Protein AF-M0P0A4-F1 (afdb_monomer_lite)

Sequence (102 aa):
MDGLKFDASDEDGWPWDVKGSMVNGVRPTFKFWEDQHEALADADGGYALVWYRAEGREITVVSLRTVRARALEIDNWTKPGETHHRSHSREAQIPSRLLQLG

pLDDT: mean 92.2, std 10.15, range [39.34, 98.19]

Secondary structure (DSSP, 8-state):
------SEE-TT--EEEEEEEETTSSS-EEEEEHHHHHHHHHTT-EEEEEEEEEETTEEEEEEEEEEEGGG------BPPPTTSTTTTS-EEEEEHHHHH--

InterPro domains:
  IPR058715 PD-(D/E)XK nuclease related [PF25941] (5-92)

Foldseek 3Di:
DDDQDAPDADPVRQGEHEWEFAPPDPFTWTKDWAVNLVVSLVRQHWYWYWYWHDDDPDIGTPDIDIDGSVRDDFDAWDQDPCPDPVNVITMDIGRVVVVVPD

Radius of gyration: 14.18 Å; chains: 1; bounding box: 37×38×34 Å

Structure (mmCIF, N/CA/C/O backbone):
data_AF-M0P0A4-F1
#
_entry.id   AF-M0P0A4-F1
#
loop_
_atom_site.group_PDB
_atom_site.id
_atom_site.type_symbol
_atom_site.label_atom_id
_atom_site.label_alt_id
_atom_site.label_comp_id
_atom_site.label_asym_id
_atom_site.label_entity_id
_atom_site.label_seq_id
_atom_site.pdbx_PDB_ins_code
_atom_site.Cartn_x
_atom_site.Cartn_y
_atom_site.Cartn_z
_atom_site.occupancy
_atom_site.B_iso_or_equiv
_atom_site.auth_seq_id
_atom_site.auth_comp_id
_atom_site.auth_asym_id
_atom_site.auth_atom_id
_atom_site.pdbx_PDB_model_num
ATOM 1 N N . MET A 1 1 ? 24.488 -2.049 -2.292 1.00 39.34 1 MET A N 1
ATOM 2 C CA . MET A 1 1 ? 23.099 -2.052 -2.786 1.00 39.34 1 MET A CA 1
ATOM 3 C C . MET A 1 1 ? 22.261 -2.277 -1.544 1.00 39.34 1 MET A C 1
ATOM 5 O O . MET A 1 1 ? 21.921 -3.407 -1.235 1.00 39.34 1 MET A O 1
ATOM 9 N N . ASP A 1 2 ? 22.099 -1.226 -0.743 1.00 48.09 2 ASP A N 1
ATOM 10 C CA . ASP A 1 2 ? 21.421 -1.328 0.548 1.00 48.09 2 ASP A CA 1
ATOM 11 C C . ASP A 1 2 ? 19.975 -0.863 0.376 1.00 48.09 2 ASP A C 1
ATOM 13 O O . ASP A 1 2 ? 19.734 0.297 0.056 1.00 48.09 2 ASP A O 1
ATOM 17 N N . GLY A 1 3 ? 19.019 -1.751 0.656 1.00 61.03 3 GLY A N 1
ATOM 18 C CA . GLY A 1 3 ? 18.002 -1.371 1.636 1.00 61.03 3 GLY A CA 1
ATOM 19 C C . GLY A 1 3 ? 16.531 -1.312 1.228 1.00 61.03 3 GLY A C 1
ATOM 20 O O . GLY A 1 3 ? 15.735 -0.951 2.093 1.00 61.03 3 GLY A O 1
ATOM 21 N N . LEU A 1 4 ? 16.116 -1.676 0.008 1.00 68.38 4 LEU A N 1
ATOM 22 C CA . LEU A 1 4 ? 14.686 -1.934 -0.223 1.00 68.38 4 LEU A CA 1
ATOM 23 C C . LEU A 1 4 ? 14.342 -3.304 0.368 1.00 68.38 4 LEU A C 1
ATOM 25 O O . LEU A 1 4 ? 14.887 -4.331 -0.035 1.00 68.38 4 LEU A O 1
ATOM 29 N N . LYS A 1 5 ? 13.491 -3.294 1.395 1.00 85.19 5 LYS A N 1
ATOM 30 C CA . LYS A 1 5 ? 12.997 -4.485 2.084 1.00 85.19 5 LYS A CA 1
ATOM 31 C C . LYS A 1 5 ? 11.506 -4.604 1.803 1.00 85.19 5 LYS A C 1
ATOM 33 O O . LYS A 1 5 ? 10.777 -3.635 2.000 1.00 85.19 5 LYS A O 1
ATOM 38 N N . PHE A 1 6 ? 11.091 -5.785 1.366 1.00 92.56 6 PHE A N 1
ATOM 39 C CA . PHE A 1 6 ? 9.685 -6.153 1.244 1.00 92.56 6 PHE A CA 1
ATOM 40 C C . PHE A 1 6 ? 9.182 -6.735 2.568 1.00 92.56 6 PHE A C 1
ATOM 42 O O . PHE A 1 6 ? 9.962 -7.301 3.344 1.00 92.56 6 PHE A O 1
ATOM 49 N N . ASP A 1 7 ? 7.890 -6.589 2.837 1.00 96.19 7 ASP A N 1
ATOM 50 C CA . ASP A 1 7 ? 7.299 -7.025 4.106 1.00 96.19 7 ASP A CA 1
ATOM 51 C C . ASP A 1 7 ? 7.091 -8.545 4.169 1.00 96.19 7 ASP A C 1
ATOM 53 O O . ASP A 1 7 ? 7.171 -9.135 5.249 1.00 96.19 7 ASP A O 1
ATOM 57 N N . ALA A 1 8 ? 6.832 -9.180 3.023 1.00 96.06 8 ALA A N 1
ATOM 58 C CA . ALA A 1 8 ? 6.545 -10.604 2.909 1.00 96.06 8 ALA A CA 1
ATOM 59 C C . ALA A 1 8 ? 6.955 -11.178 1.542 1.00 96.06 8 ALA A C 1
ATOM 61 O O . ALA A 1 8 ? 7.273 -10.449 0.601 1.00 96.06 8 ALA A O 1
ATOM 62 N N . SER A 1 9 ? 6.901 -12.504 1.437 1.00 95.88 9 SER A N 1
ATOM 63 C CA . SER A 1 9 ? 6.955 -13.257 0.184 1.00 95.88 9 SER A CA 1
ATOM 64 C C . SER A 1 9 ? 5.843 -14.308 0.171 1.00 95.88 9 SER A C 1
ATOM 66 O O . SER A 1 9 ? 5.484 -14.817 1.236 1.00 95.88 9 SER A O 1
ATOM 68 N N . ASP A 1 10 ? 5.301 -14.633 -1.002 1.00 93.75 10 ASP A N 1
ATOM 69 C CA . ASP A 1 10 ? 4.361 -15.755 -1.155 1.00 93.75 10 ASP A CA 1
ATOM 70 C C . ASP A 1 10 ? 5.083 -17.108 -1.330 1.00 93.75 10 ASP A C 1
ATOM 72 O O . ASP A 1 10 ? 6.307 -17.195 -1.203 1.00 93.75 10 ASP A O 1
ATOM 76 N N . GLU A 1 11 ? 4.317 -18.179 -1.561 1.00 95.56 11 GLU A N 1
ATOM 77 C CA . GLU A 1 11 ? 4.836 -19.548 -1.728 1.00 95.56 11 GLU A CA 1
ATOM 78 C C . GLU A 1 11 ? 5.758 -19.692 -2.949 1.00 95.56 11 GLU A C 1
ATOM 80 O O . GLU A 1 11 ? 6.676 -20.512 -2.926 1.00 95.56 11 GLU A O 1
ATOM 85 N N . ASP A 1 12 ? 5.563 -18.852 -3.970 1.00 94.12 12 ASP A N 1
ATOM 86 C CA . ASP A 1 12 ? 6.396 -18.793 -5.174 1.00 94.12 12 ASP A CA 1
ATOM 87 C C . ASP A 1 12 ? 7.623 -17.877 -4.988 1.00 94.12 12 ASP A C 1
ATOM 89 O O . ASP A 1 12 ? 8.457 -17.739 -5.887 1.00 94.12 12 ASP A O 1
ATOM 93 N N . GLY A 1 13 ? 7.758 -17.253 -3.813 1.00 94.88 13 GLY A N 1
ATOM 94 C CA . GLY A 1 13 ? 8.850 -16.354 -3.457 1.00 94.88 13 GLY A CA 1
ATOM 95 C C . GLY A 1 13 ? 8.688 -14.927 -3.982 1.00 94.88 13 GLY A C 1
ATOM 96 O O . GLY A 1 13 ? 9.641 -14.150 -3.901 1.00 94.88 13 GLY A O 1
ATOM 97 N N . TRP A 1 14 ? 7.520 -14.554 -4.514 1.00 95.50 14 TRP A N 1
ATOM 98 C CA . TRP A 1 14 ? 7.322 -13.220 -5.079 1.00 95.50 14 TRP A CA 1
ATOM 99 C C . TRP A 1 14 ? 7.123 -12.213 -3.942 1.00 95.50 14 TRP A C 1
ATOM 101 O O . TRP A 1 14 ? 6.450 -12.530 -2.955 1.00 95.50 14 TRP A O 1
ATOM 111 N N . PRO A 1 15 ? 7.707 -11.006 -4.034 1.00 97.75 15 PRO A N 1
ATOM 112 C CA . PRO A 1 15 ? 7.707 -10.062 -2.927 1.00 97.75 15 PRO A CA 1
ATOM 113 C C . PRO A 1 15 ? 6.376 -9.323 -2.768 1.00 97.75 15 PRO A C 1
ATOM 115 O O . PRO A 1 15 ? 5.723 -8.945 -3.743 1.00 97.75 15 PRO A O 1
ATOM 118 N N . TRP A 1 16 ? 6.007 -9.049 -1.517 1.00 97.94 16 TRP A N 1
ATOM 119 C CA . TRP A 1 16 ? 4.799 -8.314 -1.160 1.00 97.94 16 TRP A CA 1
ATOM 120 C C . TRP A 1 16 ? 5.072 -7.253 -0.097 1.00 97.94 16 TRP A C 1
ATOM 122 O O . TRP A 1 16 ? 5.703 -7.528 0.923 1.00 97.94 16 TRP A O 1
ATOM 132 N N . ASP A 1 17 ? 4.508 -6.065 -0.295 1.00 97.88 17 ASP A N 1
ATOM 133 C CA . ASP A 1 17 ? 4.403 -5.041 0.747 1.00 97.88 17 ASP A CA 1
ATOM 134 C C . ASP A 1 17 ? 3.008 -5.056 1.374 1.00 97.88 17 ASP A C 1
ATOM 136 O O . ASP A 1 17 ? 1.988 -5.066 0.676 1.00 97.88 17 ASP A O 1
ATOM 140 N N . VAL A 1 18 ? 2.940 -4.974 2.700 1.00 97.62 18 VAL A N 1
ATOM 141 C CA . VAL A 1 18 ? 1.679 -4.900 3.437 1.00 97.62 18 VAL A CA 1
ATOM 142 C C . VAL A 1 18 ? 1.369 -3.438 3.732 1.00 97.62 18 VAL A C 1
ATOM 144 O O . VAL A 1 18 ? 2.129 -2.731 4.391 1.00 97.62 18 VAL A O 1
ATOM 147 N N . LYS A 1 19 ? 0.211 -2.956 3.278 1.00 97.50 19 LYS A N 1
ATOM 148 C CA . LYS A 1 19 ? -0.232 -1.582 3.542 1.00 97.50 19 LYS A CA 1
ATOM 149 C C . LYS A 1 19 ? -1.560 -1.583 4.267 1.00 97.50 19 LYS A C 1
ATOM 151 O O . LYS A 1 19 ? -2.514 -2.207 3.823 1.00 97.50 19 LYS A O 1
ATOM 156 N N . GLY A 1 20 ? -1.627 -0.843 5.369 1.00 97.12 20 GLY A N 1
ATOM 157 C CA . GLY A 1 20 ? -2.836 -0.681 6.168 1.00 97.12 20 GLY A CA 1
ATOM 158 C C . GLY A 1 20 ? -3.487 0.686 5.972 1.00 97.12 20 GLY A C 1
ATOM 159 O O . GLY A 1 20 ? -2.793 1.699 5.940 1.00 97.12 20 GLY A O 1
ATOM 160 N N . SER A 1 21 ? -4.818 0.727 5.923 1.00 97.75 21 SER A N 1
ATOM 161 C CA . SER A 1 21 ? -5.609 1.956 5.986 1.00 97.75 21 SER A CA 1
ATOM 162 C C . SER A 1 21 ? -6.692 1.854 7.058 1.00 97.75 21 SER A C 1
ATOM 164 O O . SER A 1 21 ? -7.520 0.940 7.045 1.00 97.75 21 SER A O 1
ATOM 166 N N . MET A 1 22 ? -6.685 2.808 7.992 1.00 97.31 22 MET A N 1
ATOM 167 C CA . MET A 1 22 ? -7.657 2.880 9.082 1.00 97.31 22 MET A CA 1
ATOM 168 C C . MET A 1 22 ? -8.966 3.503 8.582 1.00 97.31 22 MET A C 1
ATOM 170 O O . MET A 1 22 ? -9.019 4.705 8.325 1.00 97.31 22 MET A O 1
ATOM 174 N N . VAL A 1 23 ? -10.033 2.711 8.458 1.00 97.00 23 VAL A N 1
ATOM 175 C CA . VAL A 1 23 ? -11.300 3.151 7.838 1.00 97.00 23 VAL A CA 1
ATOM 176 C C . VAL A 1 23 ? -12.107 4.115 8.701 1.00 97.00 23 VAL A C 1
ATOM 178 O O . VAL A 1 23 ? -12.872 4.909 8.166 1.00 97.00 23 VAL A O 1
ATOM 181 N N . ASN A 1 24 ? -11.929 4.069 10.023 1.00 96.00 24 ASN A N 1
ATOM 182 C CA . ASN A 1 24 ? -12.540 5.006 10.967 1.00 96.00 24 ASN A CA 1
ATOM 183 C C . ASN A 1 24 ? -11.635 6.215 11.290 1.00 96.00 24 ASN A C 1
ATOM 185 O O . ASN A 1 24 ? -11.929 6.963 12.219 1.00 96.00 24 ASN A O 1
ATOM 189 N N . GLY A 1 25 ? -10.542 6.412 10.540 1.00 92.69 25 GLY A N 1
ATOM 190 C CA . GLY A 1 25 ? -9.669 7.583 10.650 1.00 92.69 25 GLY A CA 1
ATOM 191 C C . GLY A 1 25 ? -10.179 8.800 9.866 1.00 92.69 25 GLY A C 1
ATOM 192 O O . GLY A 1 25 ? -11.033 8.688 8.992 1.00 92.69 25 GLY A O 1
ATOM 193 N N . VAL A 1 26 ? -9.606 9.980 10.139 1.00 92.75 26 VAL A N 1
ATOM 194 C CA . VAL A 1 26 ? -10.017 11.269 9.530 1.00 92.75 26 VAL A CA 1
ATOM 195 C C . VAL A 1 26 ? -9.855 11.288 8.003 1.00 92.75 26 VAL A C 1
ATOM 197 O O . VAL A 1 26 ? -10.641 11.915 7.295 1.00 92.75 26 VAL A O 1
ATOM 200 N N . ARG A 1 27 ? -8.826 10.616 7.480 1.00 94.56 27 ARG A N 1
ATOM 201 C CA . ARG A 1 27 ? -8.552 10.525 6.041 1.00 94.56 27 ARG A CA 1
ATOM 202 C C . ARG A 1 27 ? -7.942 9.157 5.711 1.00 94.56 27 ARG A C 1
ATOM 204 O O . ARG A 1 27 ? -6.720 9.034 5.700 1.00 94.56 27 ARG A O 1
ATOM 211 N N . PRO A 1 28 ? -8.766 8.127 5.462 1.00 96.31 28 PRO A N 1
ATOM 212 C CA . PRO A 1 28 ? -8.280 6.789 5.143 1.00 96.31 28 PRO A CA 1
ATOM 213 C C . PRO A 1 28 ? -7.562 6.771 3.784 1.00 96.31 28 PRO A C 1
ATOM 215 O O . PRO A 1 28 ? -8.189 6.885 2.728 1.00 96.31 28 PRO A O 1
ATOM 218 N N . THR A 1 29 ? -6.238 6.648 3.800 1.00 97.06 29 THR A N 1
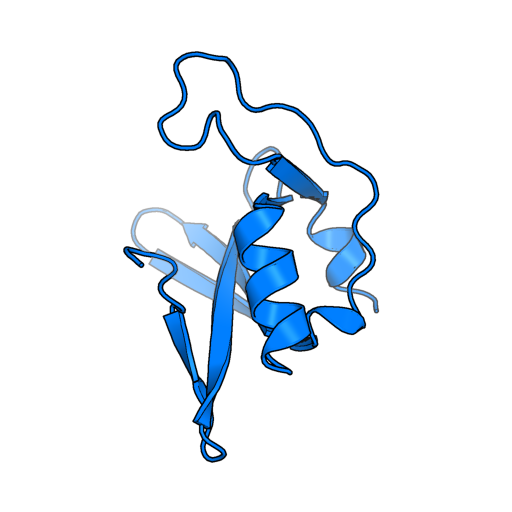ATOM 219 C CA . THR A 1 29 ? -5.396 6.528 2.601 1.00 97.06 29 THR A CA 1
ATOM 220 C C . THR A 1 29 ? -4.448 5.341 2.725 1.00 97.06 29 THR A C 1
ATOM 222 O O . THR A 1 29 ? -4.190 4.854 3.829 1.00 97.06 29 THR A O 1
ATOM 225 N N . PHE A 1 30 ? -3.946 4.862 1.590 1.00 97.44 30 PHE A N 1
ATOM 226 C CA . PHE A 1 30 ? -2.743 4.040 1.515 1.00 97.44 30 PHE A CA 1
ATOM 227 C C . PHE A 1 30 ? -1.598 4.912 1.015 1.00 97.44 30 PHE A C 1
ATOM 229 O O . PHE A 1 30 ? -1.767 5.656 0.049 1.00 97.44 30 PHE A O 1
ATOM 236 N N . LYS A 1 31 ? -0.443 4.818 1.676 1.00 95.88 31 LYS A N 1
ATOM 237 C CA . LYS A 1 31 ? 0.765 5.558 1.314 1.00 95.88 31 LYS A CA 1
ATOM 238 C C . LYS A 1 31 ? 1.742 4.664 0.555 1.00 95.88 31 LYS A C 1
ATOM 240 O O . LYS A 1 31 ? 2.077 3.566 1.013 1.00 95.88 31 LYS A O 1
ATOM 245 N N . PHE A 1 32 ? 2.234 5.167 -0.567 1.00 96.44 32 PHE A N 1
ATOM 246 C CA . PHE A 1 32 ? 3.182 4.502 -1.454 1.00 96.44 32 PHE A CA 1
ATOM 247 C C . PHE A 1 32 ? 4.443 5.349 -1.607 1.00 96.44 32 PHE A C 1
ATOM 249 O O . PHE A 1 32 ? 4.394 6.573 -1.487 1.00 96.44 32 PHE A O 1
ATOM 256 N N . TRP A 1 33 ? 5.555 4.670 -1.863 1.00 96.00 33 TRP A N 1
ATOM 257 C CA . TRP A 1 33 ? 6.835 5.268 -2.219 1.00 96.00 33 TRP A CA 1
ATOM 258 C C . TRP A 1 33 ? 7.185 4.808 -3.630 1.00 96.00 33 TRP A C 1
ATOM 260 O O . TRP A 1 33 ? 7.000 3.627 -3.920 1.00 96.00 33 TRP A O 1
ATOM 270 N N . GLU A 1 34 ? 7.613 5.733 -4.487 1.00 96.12 34 GLU A N 1
ATOM 271 C CA . GLU A 1 34 ? 7.827 5.481 -5.919 1.00 96.12 34 GLU A CA 1
ATOM 272 C C . GLU A 1 34 ? 8.900 4.411 -6.139 1.00 96.12 34 GLU A C 1
ATOM 274 O O . GLU A 1 34 ? 8.622 3.391 -6.755 1.00 96.12 34 GLU A O 1
ATOM 279 N N . ASP A 1 35 ? 10.064 4.568 -5.514 1.00 94.88 35 ASP A N 1
ATOM 280 C CA . ASP A 1 35 ? 11.162 3.590 -5.538 1.00 94.88 35 ASP A CA 1
ATOM 281 C C . ASP A 1 35 ? 10.746 2.177 -5.088 1.00 94.88 35 ASP A C 1
ATOM 283 O O . ASP A 1 35 ? 11.101 1.178 -5.711 1.00 94.88 35 ASP A O 1
ATOM 287 N N . GLN A 1 36 ? 9.954 2.076 -4.017 1.00 95.56 36 GLN A N 1
ATOM 288 C CA . GLN A 1 36 ? 9.425 0.797 -3.536 1.00 95.56 36 GLN A CA 1
ATOM 289 C C . GLN A 1 36 ? 8.412 0.201 -4.525 1.00 95.56 36 GLN A C 1
ATOM 291 O O . GLN A 1 36 ? 8.347 -1.015 -4.694 1.00 95.56 36 GLN A O 1
ATOM 296 N N . HIS A 1 37 ? 7.590 1.046 -5.149 1.00 97.06 37 HIS A N 1
ATOM 297 C CA . HIS A 1 37 ? 6.600 0.624 -6.133 1.00 97.06 37 HIS A CA 1
ATOM 298 C C . HIS A 1 37 ? 7.253 0.094 -7.406 1.00 97.06 37 HIS A C 1
ATOM 300 O O . HIS A 1 37 ? 6.881 -0.986 -7.863 1.00 97.06 37 HIS A O 1
ATOM 306 N N . GLU A 1 38 ? 8.258 0.802 -7.917 1.00 96.12 38 GLU A N 1
ATOM 307 C CA . GLU A 1 38 ? 9.073 0.376 -9.055 1.00 96.12 38 GLU A CA 1
ATOM 308 C C . GLU A 1 38 ? 9.771 -0.956 -8.755 1.00 96.12 38 GLU A C 1
ATOM 310 O O . GLU A 1 38 ? 9.614 -1.911 -9.510 1.00 96.12 38 GLU A O 1
ATOM 315 N N . ALA A 1 39 ? 10.421 -1.086 -7.593 1.00 96.00 39 ALA A N 1
ATOM 316 C CA . ALA A 1 39 ? 11.090 -2.330 -7.213 1.00 96.00 39 ALA A CA 1
ATOM 317 C C . ALA A 1 39 ? 10.132 -3.529 -7.077 1.00 96.00 39 ALA A C 1
ATOM 319 O O . ALA A 1 39 ? 10.490 -4.647 -7.446 1.00 96.00 39 ALA A O 1
ATOM 320 N N . LEU A 1 40 ? 8.914 -3.322 -6.562 1.00 97.00 40 LEU A N 1
ATOM 321 C CA . LEU A 1 40 ? 7.891 -4.372 -6.540 1.00 97.00 40 LEU A CA 1
ATOM 322 C C . LEU A 1 40 ? 7.409 -4.722 -7.948 1.00 97.00 40 LEU A C 1
ATOM 324 O O . LEU A 1 40 ? 7.194 -5.896 -8.228 1.00 97.00 40 LEU A O 1
ATOM 328 N N . ALA A 1 41 ? 7.216 -3.734 -8.823 1.00 96.75 41 ALA A N 1
ATOM 329 C CA . ALA A 1 41 ? 6.775 -3.972 -10.194 1.00 96.75 41 ALA A CA 1
ATOM 330 C C . ALA A 1 41 ? 7.820 -4.761 -10.997 1.00 96.75 41 ALA A C 1
ATOM 332 O O . ALA A 1 41 ? 7.455 -5.730 -11.664 1.00 96.75 41 ALA A O 1
ATOM 333 N N . ASP A 1 42 ? 9.099 -4.404 -10.863 1.00 96.25 42 ASP A N 1
ATOM 334 C CA . ASP A 1 42 ? 10.226 -5.081 -11.513 1.00 96.25 42 ASP A CA 1
ATOM 335 C C . ASP A 1 42 ? 10.396 -6.532 -11.039 1.00 96.25 42 ASP A C 1
ATOM 337 O O . ASP A 1 42 ? 10.840 -7.392 -11.798 1.00 96.25 42 ASP A O 1
ATOM 341 N N . ALA A 1 43 ? 10.025 -6.817 -9.789 1.00 95.69 43 ALA A N 1
ATOM 342 C CA . ALA A 1 43 ? 10.132 -8.141 -9.182 1.00 95.69 43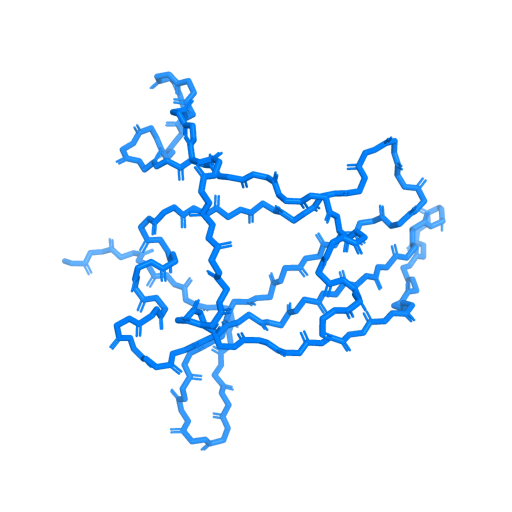 ALA A CA 1
ATOM 343 C C . ALA A 1 43 ? 8.844 -8.983 -9.283 1.00 95.69 43 ALA A C 1
ATOM 345 O O . ALA A 1 43 ? 8.691 -9.944 -8.529 1.00 95.69 43 ALA A O 1
ATOM 346 N N . ASP A 1 44 ? 7.889 -8.610 -10.147 1.00 95.88 44 ASP A N 1
ATOM 347 C CA . ASP A 1 44 ? 6.559 -9.244 -10.263 1.00 95.88 44 ASP A CA 1
ATOM 348 C C . ASP A 1 44 ? 5.743 -9.275 -8.946 1.00 95.88 44 ASP A C 1
ATOM 350 O O . ASP A 1 44 ? 4.735 -9.979 -8.796 1.00 95.88 44 ASP A O 1
ATOM 354 N N . GLY A 1 45 ? 6.141 -8.448 -7.985 1.00 97.50 45 GLY A N 1
ATOM 355 C CA . GLY A 1 45 ? 5.564 -8.351 -6.660 1.00 97.50 45 GLY A CA 1
ATOM 356 C C . GLY A 1 45 ? 4.219 -7.632 -6.606 1.00 97.50 45 GLY A C 1
ATOM 357 O O . GLY A 1 45 ? 3.566 -7.304 -7.609 1.00 97.50 45 GLY A O 1
ATOM 358 N N . GLY A 1 46 ? 3.765 -7.379 -5.384 1.00 97.94 46 GLY A N 1
ATOM 359 C CA . GLY A 1 46 ? 2.491 -6.714 -5.167 1.00 97.94 46 GLY A CA 1
ATOM 360 C C . GLY A 1 46 ? 2.293 -6.127 -3.783 1.00 97.94 46 GLY A C 1
ATOM 361 O O . GLY A 1 46 ? 3.200 -6.048 -2.959 1.00 97.94 46 GLY A O 1
ATOM 362 N N . TYR A 1 47 ? 1.058 -5.709 -3.542 1.00 98.19 47 TYR A N 1
ATOM 363 C CA . TYR A 1 47 ? 0.606 -5.188 -2.265 1.00 98.19 47 TYR A CA 1
ATOM 364 C C . TYR A 1 47 ? -0.465 -6.079 -1.662 1.00 98.19 47 TYR A C 1
ATOM 366 O O . TYR A 1 47 ? -1.428 -6.435 -2.341 1.00 98.19 47 TYR A O 1
ATOM 374 N N . ALA A 1 48 ? -0.342 -6.353 -0.368 1.00 97.69 48 ALA A N 1
ATOM 375 C CA . ALA A 1 48 ? -1.449 -6.778 0.471 1.00 97.69 48 ALA A CA 1
ATOM 376 C C . ALA A 1 48 ? -2.052 -5.533 1.140 1.00 97.69 48 ALA A C 1
ATOM 378 O O . ALA A 1 48 ? -1.482 -4.957 2.068 1.00 97.69 48 ALA A O 1
ATOM 379 N N . LEU A 1 49 ? -3.199 -5.086 0.634 1.00 98.19 49 LEU A N 1
ATOM 380 C CA . LEU A 1 49 ? -3.937 -3.932 1.133 1.00 98.19 49 LEU A CA 1
ATOM 381 C C . LEU A 1 49 ? -4.908 -4.371 2.230 1.00 98.19 49 LEU A C 1
ATOM 383 O O . LEU A 1 49 ? -5.750 -5.244 2.018 1.00 98.19 49 LEU A O 1
ATOM 387 N N . VAL A 1 50 ? -4.803 -3.743 3.397 1.00 97.94 50 VAL A N 1
ATOM 388 C CA . VAL A 1 50 ? -5.578 -4.071 4.595 1.00 97.94 50 VAL A CA 1
ATOM 389 C C . VAL A 1 50 ? -6.387 -2.858 5.022 1.00 97.94 50 VAL A C 1
ATOM 391 O O . VAL A 1 50 ? -5.840 -1.820 5.393 1.00 97.94 50 VAL A O 1
ATOM 394 N N . TRP A 1 51 ? -7.705 -2.996 5.026 1.00 98.12 51 TRP A N 1
ATOM 395 C CA . TRP A 1 51 ? -8.604 -2.032 5.644 1.00 98.12 51 TRP A CA 1
ATOM 396 C C . TRP A 1 51 ? -8.881 -2.509 7.058 1.00 98.12 51 TRP A C 1
ATOM 398 O O . TRP A 1 51 ? -9.294 -3.652 7.26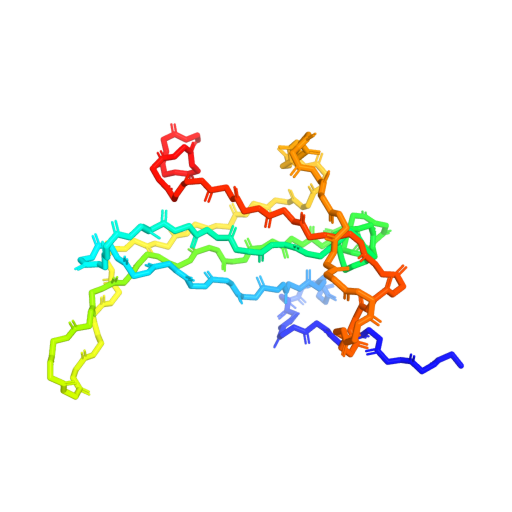1 1.0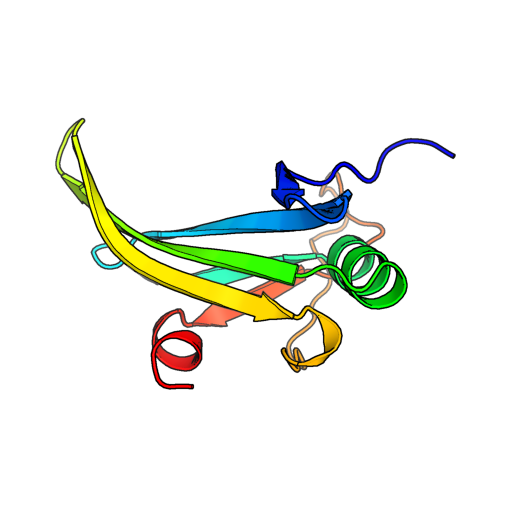0 98.12 51 TRP A O 1
ATOM 408 N N . TYR A 1 52 ? -8.679 -1.643 8.041 1.00 97.81 52 TYR A N 1
ATOM 409 C CA . TYR A 1 52 ? -8.903 -1.993 9.439 1.00 97.81 52 TYR A CA 1
ATOM 410 C C . TYR A 1 52 ? -9.603 -0.872 10.198 1.00 97.81 52 TYR A C 1
ATOM 412 O O . TYR A 1 52 ? -9.537 0.296 9.820 1.00 97.81 52 TYR A O 1
ATOM 420 N N . ARG A 1 53 ? -10.280 -1.231 11.286 1.00 97.88 53 ARG A N 1
ATOM 421 C CA . ARG A 1 53 ? -10.759 -0.304 12.314 1.00 97.88 53 ARG A CA 1
ATOM 422 C C . ARG A 1 53 ? -9.831 -0.389 13.512 1.00 97.88 53 ARG A C 1
ATOM 424 O O . ARG A 1 53 ? -9.417 -1.491 13.869 1.00 97.88 53 ARG A O 1
ATOM 431 N N . ALA A 1 54 ? -9.529 0.749 14.123 1.00 96.38 54 ALA A N 1
ATOM 432 C CA . ALA A 1 54 ? -8.848 0.793 15.412 1.00 96.38 54 ALA A CA 1
ATOM 433 C C . ALA A 1 54 ? -9.753 1.446 16.456 1.00 96.38 54 ALA A C 1
ATOM 435 O O . ALA A 1 54 ? -10.251 2.552 16.239 1.00 96.38 54 ALA A O 1
ATOM 436 N N . GLU A 1 55 ? -9.970 0.762 17.574 1.00 96.19 55 GLU A N 1
ATOM 437 C CA . GLU A 1 55 ? -10.850 1.201 18.658 1.00 96.19 55 GLU A CA 1
ATOM 438 C C . GLU A 1 55 ? -10.143 0.952 19.994 1.00 96.19 55 GLU A C 1
ATOM 440 O O . GLU A 1 55 ? -9.896 -0.181 20.399 1.00 96.19 55 GLU A O 1
ATOM 445 N N . GLY A 1 56 ? -9.731 2.027 20.672 1.00 93.12 56 GLY A N 1
ATOM 446 C CA . GLY A 1 56 ? -8.899 1.916 21.870 1.00 93.12 56 GLY A CA 1
ATOM 447 C C . GLY A 1 56 ? -7.564 1.219 21.579 1.00 93.12 56 GLY A C 1
ATOM 448 O O . GLY A 1 56 ? -6.686 1.802 20.947 1.00 93.12 56 GLY A O 1
ATOM 449 N N . ARG A 1 57 ? -7.403 -0.015 22.074 1.00 93.50 57 ARG A N 1
ATOM 450 C CA . ARG A 1 57 ? -6.216 -0.870 21.855 1.00 93.50 57 ARG A CA 1
ATOM 451 C C . ARG A 1 57 ? -6.473 -2.025 20.886 1.00 93.50 57 ARG A C 1
ATOM 453 O O . ARG A 1 57 ? -5.579 -2.837 20.667 1.00 93.50 57 ARG A O 1
ATOM 460 N N . GLU A 1 58 ? -7.677 -2.113 20.335 1.00 96.56 58 GLU A N 1
ATOM 461 C CA . GLU A 1 58 ? -8.087 -3.202 19.458 1.00 96.56 58 GLU A CA 1
ATOM 462 C C . GLU A 1 58 ? -7.977 -2.787 17.994 1.00 96.56 58 GLU A C 1
ATOM 464 O O . GLU A 1 58 ? -8.265 -1.646 17.622 1.00 96.56 58 GLU A O 1
ATOM 469 N N . ILE A 1 59 ? -7.567 -3.740 17.158 1.00 96.50 59 ILE A N 1
ATOM 470 C CA . ILE A 1 59 ? -7.547 -3.612 15.704 1.00 96.50 59 ILE A CA 1
ATOM 471 C C . ILE A 1 59 ? -8.408 -4.733 15.134 1.00 96.50 59 ILE A C 1
ATOM 473 O O . ILE A 1 59 ? -8.169 -5.905 15.411 1.00 96.50 59 ILE A O 1
ATOM 477 N N . THR A 1 60 ? -9.386 -4.371 14.307 1.00 98.06 60 THR A N 1
ATOM 478 C CA . THR A 1 60 ? -10.212 -5.324 13.557 1.00 98.06 60 THR A CA 1
ATOM 479 C C . THR A 1 60 ? -9.982 -5.120 12.068 1.00 98.06 60 THR A C 1
ATOM 481 O O . THR A 1 60 ? -10.241 -4.035 11.545 1.00 98.06 60 THR A O 1
ATOM 484 N N . VAL A 1 61 ? -9.517 -6.154 11.369 1.00 97.75 61 VAL A N 1
ATOM 485 C CA . VAL A 1 61 ? -9.444 -6.144 9.901 1.00 97.75 61 VAL A CA 1
ATOM 486 C C . VAL A 1 61 ? -10.863 -6.229 9.348 1.00 97.75 61 VAL A C 1
ATOM 488 O O . VAL A 1 61 ? -11.604 -7.148 9.682 1.00 97.75 61 VAL A O 1
ATOM 491 N N . VAL A 1 62 ? -11.249 -5.264 8.513 1.00 96.88 62 VAL A N 1
ATOM 492 C CA . VAL A 1 62 ? -12.582 -5.219 7.891 1.00 96.88 62 VAL A CA 1
ATOM 493 C C . VAL A 1 62 ? -12.578 -5.730 6.455 1.00 96.88 62 VAL A C 1
ATOM 495 O O . VAL A 1 62 ? -13.603 -6.195 5.973 1.00 96.88 62 VAL A O 1
ATOM 498 N N . SER A 1 63 ? -11.443 -5.630 5.762 1.00 96.88 63 SER A N 1
ATOM 499 C CA . SER A 1 63 ? -11.266 -6.146 4.406 1.00 96.88 63 SER A CA 1
ATOM 500 C C . SER A 1 63 ? -9.782 -6.321 4.111 1.00 96.88 63 SER A C 1
ATOM 502 O O . SER A 1 63 ? -8.945 -5.585 4.640 1.00 96.88 63 SER A O 1
ATOM 504 N N . LEU A 1 64 ? -9.463 -7.262 3.228 1.00 96.19 64 LEU A N 1
ATOM 505 C CA . LEU A 1 64 ? -8.118 -7.494 2.718 1.00 96.19 64 LEU A CA 1
ATOM 506 C C . LEU A 1 64 ? -8.185 -7.785 1.221 1.00 96.19 64 LEU A C 1
ATOM 508 O O . LEU A 1 64 ? -9.098 -8.466 0.759 1.00 96.19 64 LEU A O 1
ATOM 512 N N . ARG A 1 65 ? -7.214 -7.267 0.471 1.00 96.06 65 ARG A N 1
ATOM 513 C CA . ARG A 1 65 ? -7.076 -7.515 -0.963 1.00 96.06 65 ARG A CA 1
ATOM 514 C C . ARG A 1 65 ? -5.610 -7.530 -1.361 1.00 96.06 65 ARG A C 1
ATOM 516 O O . ARG A 1 65 ? -4.845 -6.687 -0.906 1.00 96.06 65 ARG A O 1
ATOM 523 N N . THR A 1 66 ? -5.247 -8.418 -2.276 1.00 96.19 66 THR A N 1
ATOM 524 C CA . THR A 1 66 ? -3.956 -8.371 -2.961 1.00 96.19 66 THR A CA 1
ATOM 525 C C . THR A 1 66 ? -4.076 -7.710 -4.336 1.00 96.19 66 THR A C 1
ATOM 527 O O . THR A 1 66 ? -5.083 -7.859 -5.032 1.00 96.19 66 THR A O 1
ATOM 530 N N . VAL A 1 67 ? -3.058 -6.949 -4.734 1.00 96.62 67 VAL A N 1
ATOM 531 C CA . VAL A 1 67 ? -2.953 -6.345 -6.071 1.00 96.62 67 VAL A CA 1
ATOM 532 C C . VAL A 1 67 ? -1.503 -6.387 -6.540 1.00 96.62 67 VAL A C 1
ATOM 534 O O . VAL A 1 67 ? -0.595 -6.086 -5.769 1.00 96.62 67 VAL A O 1
ATOM 537 N N . ARG A 1 68 ? -1.266 -6.776 -7.796 1.00 97.19 68 ARG A N 1
ATOM 538 C CA . ARG A 1 68 ? 0.080 -6.722 -8.390 1.00 97.19 68 ARG A CA 1
ATOM 539 C C . ARG A 1 68 ? 0.509 -5.269 -8.540 1.00 97.19 68 ARG A C 1
ATOM 541 O O . ARG A 1 68 ? -0.308 -4.448 -8.947 1.00 97.19 68 ARG A O 1
ATOM 548 N N . ALA A 1 69 ? 1.777 -4.963 -8.269 1.00 97.38 69 ALA A N 1
ATOM 549 C CA . ALA A 1 69 ? 2.269 -3.587 -8.336 1.00 97.38 69 ALA A CA 1
ATOM 550 C C . ALA A 1 69 ? 2.041 -2.984 -9.733 1.00 97.38 69 ALA A C 1
ATOM 552 O O . ALA A 1 69 ? 1.426 -1.931 -9.843 1.00 97.38 69 ALA A O 1
ATOM 553 N N . ARG A 1 70 ? 2.357 -3.735 -10.797 1.00 96.75 70 ARG A N 1
ATOM 554 C CA . ARG A 1 70 ? 2.106 -3.339 -12.198 1.00 96.75 70 ARG A CA 1
ATOM 555 C C . ARG A 1 70 ? 0.640 -3.091 -12.577 1.00 96.75 70 ARG A C 1
ATOM 557 O O . ARG A 1 70 ? 0.380 -2.518 -13.624 1.00 96.75 70 ARG A O 1
ATOM 564 N N . ALA A 1 71 ? -0.311 -3.599 -11.793 1.00 95.94 71 ALA A N 1
ATOM 565 C CA . ALA A 1 71 ? -1.742 -3.424 -12.043 1.00 95.94 71 ALA A CA 1
ATOM 566 C C . ALA A 1 71 ? -2.327 -2.233 -11.265 1.00 95.94 71 ALA A C 1
ATOM 568 O O . ALA A 1 71 ? -3.502 -1.913 -11.428 1.00 95.94 71 ALA A O 1
ATOM 569 N N . LEU A 1 72 ? -1.531 -1.610 -10.392 1.00 95.25 72 LEU A N 1
ATOM 570 C CA . LEU A 1 72 ? -1.919 -0.446 -9.615 1.00 95.25 72 LEU A CA 1
ATOM 571 C C . LEU A 1 72 ? -1.308 0.801 -10.254 1.00 95.25 72 LEU A C 1
ATOM 573 O O . LEU A 1 72 ? -0.146 1.116 -10.020 1.00 95.25 72 LEU A O 1
ATOM 577 N N . GLU A 1 73 ? -2.104 1.522 -11.035 1.00 93.12 73 GLU A N 1
ATOM 578 C CA . GLU A 1 73 ? -1.695 2.815 -11.579 1.00 93.12 73 GLU A CA 1
ATOM 579 C C . GLU A 1 73 ? -1.709 3.878 -10.472 1.00 93.12 73 GLU A C 1
ATOM 581 O O . GLU A 1 73 ? -2.715 4.079 -9.785 1.00 93.12 73 GLU A O 1
ATOM 586 N N . ILE A 1 74 ? -0.573 4.552 -10.289 1.00 94.94 74 ILE A N 1
ATOM 587 C CA . ILE A 1 74 ? -0.402 5.641 -9.327 1.00 94.94 74 ILE A CA 1
ATOM 588 C C . ILE A 1 74 ? 0.103 6.859 -10.097 1.00 94.94 74 ILE A C 1
ATOM 590 O O . ILE A 1 74 ? 1.198 6.836 -10.654 1.00 94.94 74 ILE A O 1
ATOM 594 N N . ASP A 1 75 ? -0.691 7.924 -10.129 1.00 93.81 75 ASP A N 1
ATOM 595 C CA . ASP A 1 75 ? -0.416 9.145 -10.897 1.00 93.81 75 ASP A CA 1
ATOM 596 C C . ASP A 1 75 ? -0.163 10.377 -10.010 1.00 93.81 75 ASP A C 1
ATOM 598 O O . ASP A 1 75 ? 0.332 11.403 -10.477 1.00 93.81 75 ASP A O 1
ATOM 602 N N . ASN A 1 76 ? -0.444 10.281 -8.708 1.00 94.50 76 ASN A N 1
ATOM 603 C CA . ASN A 1 76 ? -0.419 11.400 -7.769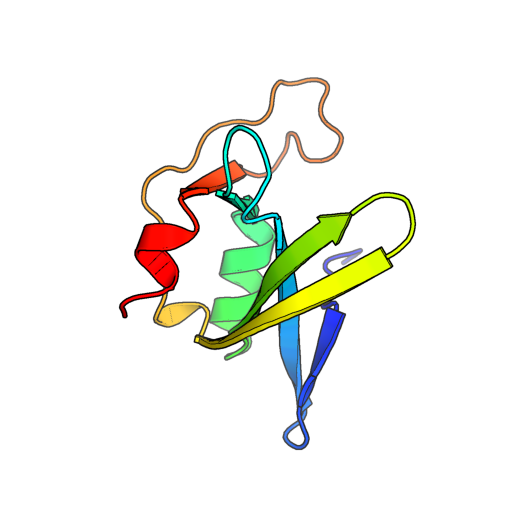 1.00 94.50 76 ASN A CA 1
ATOM 604 C C . ASN A 1 76 ? 0.871 11.494 -6.936 1.00 94.50 76 ASN A C 1
ATOM 606 O O . ASN A 1 76 ? 0.840 11.856 -5.756 1.00 94.50 76 ASN A O 1
ATOM 610 N N . TRP A 1 77 ? 2.011 11.176 -7.546 1.00 96.19 77 TRP A N 1
ATOM 611 C CA . TRP A 1 77 ? 3.326 11.244 -6.912 1.00 96.19 77 TRP A CA 1
ATOM 612 C C . TRP A 1 77 ? 3.731 12.680 -6.562 1.00 96.19 77 TRP A C 1
ATOM 614 O O . TRP A 1 77 ? 3.691 13.590 -7.390 1.00 96.19 77 TRP A O 1
ATOM 624 N N . THR A 1 78 ? 4.199 12.883 -5.334 1.00 93.94 78 THR A N 1
ATOM 625 C CA . THR A 1 78 ? 4.624 14.182 -4.798 1.00 93.94 78 THR A CA 1
ATOM 626 C C . THR A 1 78 ? 5.988 14.075 -4.128 1.00 93.94 78 THR A C 1
ATOM 628 O O . THR A 1 78 ? 6.384 13.005 -3.675 1.00 93.94 78 THR A O 1
ATOM 631 N N . LYS A 1 79 ? 6.750 15.172 -4.063 1.00 91.06 79 LYS A N 1
ATOM 632 C CA . LYS A 1 79 ? 8.014 15.164 -3.318 1.00 91.06 79 LYS A CA 1
ATOM 633 C C . LYS A 1 79 ? 7.715 15.173 -1.815 1.00 91.06 79 LYS A C 1
ATOM 635 O O . LYS A 1 79 ? 7.045 16.106 -1.362 1.00 91.06 79 LYS A O 1
ATOM 640 N N . PRO A 1 80 ? 8.216 14.209 -1.026 1.00 81.88 80 PRO A N 1
ATOM 641 C CA . PRO A 1 80 ? 8.276 14.395 0.415 1.00 81.88 80 PRO A CA 1
ATOM 642 C C . PRO A 1 80 ? 9.215 15.582 0.684 1.00 81.88 80 PRO A C 1
ATOM 644 O O . PRO A 1 80 ? 10.193 15.777 -0.038 1.00 81.88 80 PRO A O 1
ATOM 647 N N . GLY A 1 81 ? 8.917 16.420 1.677 1.00 80.56 81 GLY A N 1
ATOM 648 C CA . GLY A 1 81 ? 9.756 17.589 1.980 1.00 80.56 81 GLY A CA 1
ATOM 649 C C . GLY A 1 81 ? 11.245 17.234 2.145 1.00 80.56 81 GLY A C 1
ATOM 650 O O . GLY A 1 81 ? 11.581 16.113 2.526 1.00 80.56 81 GLY A O 1
ATOM 651 N N . GLU A 1 82 ? 12.142 18.189 1.884 1.00 79.19 82 GLU A N 1
ATOM 652 C CA . GLU A 1 82 ? 13.595 17.945 1.760 1.00 79.19 82 GLU A CA 1
ATOM 653 C C . GLU A 1 82 ? 14.246 17.294 2.994 1.00 79.19 82 GLU A C 1
ATOM 655 O O . GLU A 1 82 ? 15.226 16.563 2.869 1.00 79.19 82 GLU A O 1
ATOM 660 N N . THR A 1 83 ? 13.682 17.507 4.184 1.00 81.19 83 THR A N 1
ATOM 661 C CA . THR A 1 83 ? 14.168 16.945 5.454 1.00 81.19 83 THR A CA 1
ATOM 662 C C . THR A 1 83 ? 13.685 15.517 5.731 1.00 81.19 83 THR A C 1
ATOM 664 O O . THR A 1 83 ? 14.030 14.936 6.760 1.00 81.19 83 THR A O 1
ATOM 667 N N . HIS A 1 84 ? 12.870 14.931 4.851 1.00 82.44 84 HIS A N 1
ATOM 668 C CA . HIS A 1 84 ? 12.352 13.580 5.027 1.00 82.44 84 HIS A CA 1
ATOM 669 C C . HIS A 1 84 ? 13.446 12.528 4.770 1.00 82.44 84 HIS A C 1
ATOM 671 O O . HIS A 1 84 ? 14.218 12.638 3.825 1.00 82.44 84 HIS A O 1
ATOM 677 N N . HIS A 1 85 ? 13.485 11.449 5.560 1.00 79.88 85 HIS A N 1
ATOM 678 C CA . HIS A 1 85 ? 14.494 10.380 5.415 1.00 79.88 85 HIS A CA 1
ATOM 679 C C . HIS A 1 85 ? 14.439 9.648 4.055 1.00 79.88 85 HIS A C 1
ATOM 681 O O . HIS A 1 85 ? 15.416 9.042 3.629 1.00 79.88 85 HIS A O 1
ATOM 687 N N . ARG A 1 86 ? 13.294 9.727 3.366 1.00 82.19 86 ARG A N 1
ATOM 688 C CA . ARG A 1 86 ? 13.086 9.282 1.975 1.00 82.19 86 ARG A CA 1
ATOM 689 C C . ARG A 1 86 ? 12.979 10.449 0.983 1.00 82.19 86 ARG A C 1
ATOM 691 O O . ARG A 1 86 ? 12.234 10.355 0.021 1.00 82.19 86 ARG A O 1
ATOM 698 N N . SER A 1 87 ? 13.683 11.562 1.206 1.00 83.44 87 SER A N 1
ATOM 699 C CA . SER A 1 87 ? 13.651 12.742 0.316 1.00 83.44 87 SER A CA 1
ATOM 700 C C . SER A 1 87 ? 14.116 12.472 -1.122 1.00 83.44 87 SER A C 1
ATOM 702 O O . SER A 1 87 ? 13.824 13.258 -2.020 1.00 83.44 87 SER A O 1
ATOM 704 N N . HIS A 1 88 ? 14.797 11.347 -1.349 1.00 84.88 88 HIS A N 1
ATOM 705 C CA . HIS A 1 88 ? 15.224 10.863 -2.662 1.00 84.88 88 HIS A CA 1
ATOM 706 C C . HIS A 1 88 ? 14.121 10.151 -3.468 1.00 84.88 88 HIS A C 1
ATOM 708 O O . HIS A 1 88 ? 14.334 9.892 -4.647 1.00 84.88 88 HIS A O 1
ATOM 714 N N . SER A 1 89 ? 12.970 9.835 -2.865 1.00 91.12 89 SER A N 1
ATOM 715 C CA . SER A 1 89 ? 11.846 9.136 -3.509 1.00 91.12 89 SER A CA 1
ATOM 716 C C . SER A 1 89 ? 10.580 9.994 -3.464 1.00 91.12 89 SER A C 1
ATOM 718 O O . SER A 1 89 ? 10.460 10.879 -2.617 1.00 91.12 89 SER A O 1
ATOM 720 N N . ARG A 1 90 ? 9.623 9.756 -4.368 1.00 95.00 90 ARG A N 1
ATOM 721 C CA . ARG A 1 90 ? 8.308 10.416 -4.345 1.00 95.00 90 ARG A CA 1
ATOM 722 C C . ARG A 1 90 ? 7.299 9.625 -3.512 1.00 95.00 90 ARG A C 1
ATOM 724 O O . ARG A 1 90 ? 7.351 8.404 -3.421 1.00 95.00 90 ARG A O 1
ATOM 731 N N . GLU A 1 91 ? 6.360 10.340 -2.905 1.00 95.56 91 GLU A N 1
ATOM 732 C CA . GLU A 1 91 ? 5.265 9.796 -2.107 1.00 95.56 91 GLU A CA 1
ATOM 733 C C . GLU A 1 91 ? 3.932 9.965 -2.833 1.00 95.56 91 GLU A C 1
ATOM 735 O O . GLU A 1 91 ? 3.621 11.050 -3.328 1.00 95.56 91 GLU A O 1
ATOM 740 N N . ALA A 1 92 ? 3.105 8.926 -2.807 1.00 96.75 92 ALA A N 1
ATOM 741 C CA . ALA A 1 92 ? 1.704 8.999 -3.199 1.00 96.75 92 ALA A CA 1
ATOM 742 C C . ALA A 1 92 ? 0.794 8.585 -2.041 1.00 96.75 92 ALA A C 1
ATOM 744 O O . ALA A 1 92 ? 1.127 7.703 -1.245 1.00 96.75 92 ALA A O 1
ATOM 745 N N . GLN A 1 93 ? -0.387 9.198 -1.970 1.00 96.19 93 GLN A N 1
ATOM 746 C CA . GLN A 1 93 ? -1.448 8.794 -1.051 1.00 96.19 93 GLN A CA 1
ATOM 747 C C . GLN A 1 93 ? -2.744 8.569 -1.818 1.00 96.19 93 GLN A C 1
ATOM 749 O O . GLN A 1 93 ? -3.325 9.514 -2.349 1.00 96.19 93 GLN A O 1
ATOM 754 N N . ILE A 1 94 ? -3.226 7.331 -1.847 1.00 96.25 94 ILE A N 1
ATOM 755 C CA . ILE A 1 94 ? -4.460 6.972 -2.553 1.00 96.25 94 ILE A CA 1
ATOM 756 C C . ILE A 1 94 ? -5.584 6.802 -1.528 1.00 96.25 94 ILE A C 1
ATOM 758 O O . ILE A 1 94 ? -5.415 6.028 -0.579 1.00 96.25 94 ILE A O 1
ATOM 762 N N . PRO A 1 95 ? -6.735 7.490 -1.675 1.00 96.12 95 PRO A N 1
ATOM 763 C CA . PRO A 1 95 ? -7.905 7.257 -0.835 1.00 96.12 95 PRO A CA 1
ATOM 764 C C . PRO A 1 95 ? -8.303 5.782 -0.833 1.00 96.12 95 PRO A C 1
ATOM 766 O O . PRO A 1 95 ? -8.546 5.194 -1.887 1.00 96.12 95 PRO A O 1
ATOM 769 N N . SER A 1 96 ? -8.419 5.184 0.351 1.00 94.88 96 SER A N 1
ATOM 770 C CA .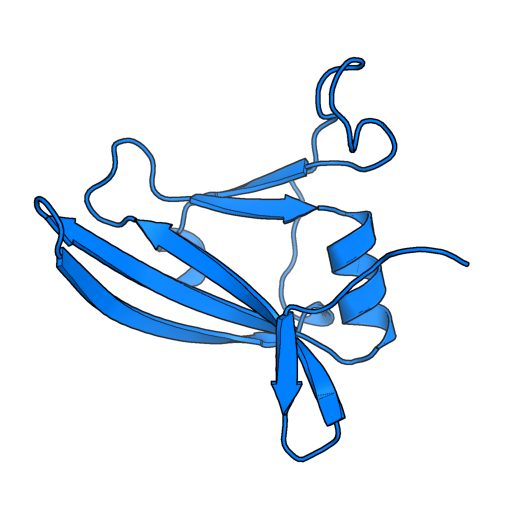 SER A 1 96 ? -8.577 3.731 0.486 1.00 94.88 96 SER A CA 1
ATOM 771 C C . SER A 1 96 ? -9.848 3.197 -0.176 1.00 94.88 96 SER A C 1
ATOM 773 O O . SER A 1 96 ? -9.861 2.073 -0.670 1.00 94.88 96 SER A O 1
ATOM 775 N N . ARG A 1 97 ? -10.894 4.029 -0.265 1.00 94.12 97 ARG A N 1
ATOM 776 C CA . ARG A 1 97 ? -12.150 3.709 -0.956 1.00 94.12 97 ARG A CA 1
ATOM 777 C C . ARG A 1 97 ? -11.979 3.437 -2.455 1.00 94.12 97 ARG A C 1
ATOM 779 O O . ARG A 1 97 ? -12.760 2.678 -3.012 1.00 94.12 97 ARG A O 1
ATOM 786 N N . LEU A 1 98 ? -10.986 4.053 -3.108 1.00 93.62 98 LEU A N 1
ATOM 787 C CA . LEU A 1 98 ? -10.748 3.862 -4.544 1.00 93.62 98 LEU A CA 1
ATOM 788 C C . LEU A 1 98 ? -10.177 2.472 -4.831 1.00 93.62 98 LEU A C 1
ATOM 790 O O . LEU A 1 98 ? -10.497 1.880 -5.852 1.00 93.62 98 LEU A O 1
ATOM 794 N N . LEU A 1 99 ? -9.390 1.926 -3.901 1.00 92.38 99 LEU A N 1
ATOM 795 C CA . LEU A 1 99 ? -8.776 0.600 -4.040 1.00 92.38 99 LEU A CA 1
ATOM 796 C C . LEU A 1 99 ? -9.654 -0.533 -3.486 1.00 92.38 99 LEU A C 1
ATOM 798 O O . LEU A 1 99 ? -9.334 -1.710 -3.656 1.00 92.38 99 LEU A O 1
ATOM 802 N N . GLN A 1 100 ? -10.763 -0.183 -2.830 1.00 83.88 100 GLN A N 1
ATOM 803 C CA . GLN A 1 100 ? -11.701 -1.144 -2.253 1.00 83.88 100 GLN A CA 1
ATOM 804 C C . GLN A 1 100 ? -12.695 -1.700 -3.289 1.00 83.88 100 GLN A C 1
ATOM 806 O O . GLN A 1 100 ? -13.244 -2.773 -3.070 1.00 83.88 100 GLN A O 1
ATOM 811 N N . LEU A 1 101 ? -12.931 -0.979 -4.393 1.00 69.12 101 LEU A N 1
ATOM 812 C CA . LEU A 1 101 ? -13.969 -1.290 -5.391 1.00 69.12 101 LEU A CA 1
ATOM 813 C C . LEU A 1 101 ? -13.445 -1.896 -6.703 1.00 69.12 101 LEU A C 1
ATOM 815 O O . LEU A 1 101 ? -14.252 -2.209 -7.576 1.00 69.12 101 LEU A O 1
ATOM 819 N N . GLY A 1 102 ? -12.125 -1.995 -6.874 1.00 58.25 102 GLY A N 1
ATOM 820 C CA . GLY A 1 102 ? -11.527 -2.559 -8.091 1.00 58.25 102 GLY A CA 1
ATOM 821 C C . GLY A 1 102 ? -11.449 -4.073 -8.093 1.00 58.25 102 GLY A C 1
ATOM 822 O O . GLY A 1 102 ? -11.661 -4.664 -7.014 1.00 58.25 102 GLY A O 1
#

Organism: NCBI:txid1227483